Protein AF-A0A0L0UMP3-F1 (afdb_monomer_lite)

Radius of gyration: 21.22 Å; chains: 1; bounding box: 66×34×51 Å

Foldseek 3Di:
DDDDALVRLLVVQQVCLVVCPDVLSVQWDRWDWAPDADPVRHTWIWTQGPQPRDTDTDDSPDPDCVSSVVCVVVSVVVVVVVVVVVVVVVVDPPPDDDDDPDD

pLDDT: mean 76.85, std 13.24, range [43.03, 91.19]

Sequence (103 aa):
SQGLTDAQELKKALRVYQNQQSDCYASFDPPELSVQLDKNKRHKIAYPCKFCGTKIHRPTYDTSPTNLSKHVANCLKKRQDAKDTQKLAAVGVSGTRDIDPRE

Organism: NCBI:txid1165861

Secondary structure (DSSP, 8-state):
--PPPHHHHHHHHHHHHHTT-SGGGGGBPPPEEEEEE-TTS-EEEEEEBTTT--EEEEPTT---THHHHHHHHHHHHHHHHHHHHHHHHHTT-----------

Structure (mmCIF, N/CA/C/O backbone):
data_AF-A0A0L0UMP3-F1
#
_entry.id   AF-A0A0L0UMP3-F1
#
loop_
_atom_site.group_PDB
_atom_site.id
_atom_site.type_symbol
_atom_site.label_atom_id
_atom_site.label_alt_id
_atom_site.label_comp_id
_atom_site.label_asym_id
_atom_site.label_entity_id
_atom_site.label_seq_id
_atom_site.pdbx_PDB_ins_code
_atom_site.Cartn_x
_atom_site.Cartn_y
_atom_site.Cartn_z
_atom_site.occupancy
_atom_site.B_iso_or_equiv
_atom_site.auth_seq_id
_atom_site.auth_comp_id
_atom_site.auth_asym_id
_atom_site.auth_atom_id
_atom_site.pdbx_PDB_model_num
ATOM 1 N N . SER A 1 1 ? -11.715 2.367 27.624 1.00 43.03 1 SER A N 1
ATOM 2 C CA . SER A 1 1 ? -11.337 3.101 26.399 1.00 43.03 1 SER A CA 1
ATOM 3 C C . SER A 1 1 ? -11.414 2.166 25.201 1.00 43.03 1 SER A C 1
ATOM 5 O O . SER A 1 1 ? -10.443 1.478 24.907 1.00 43.03 1 SER A O 1
ATOM 7 N N . GLN A 1 2 ? -12.577 2.046 24.556 1.00 48.59 2 GLN A N 1
ATOM 8 C CA . GLN A 1 2 ? -12.692 1.255 23.326 1.00 48.59 2 GLN A CA 1
ATOM 9 C C . GLN A 1 2 ? -11.986 2.032 22.213 1.00 48.59 2 GLN A C 1
ATOM 11 O O . GLN A 1 2 ? -12.468 3.070 21.772 1.00 48.59 2 GLN A O 1
ATOM 16 N N . GLY A 1 3 ? -10.784 1.588 21.839 1.00 59.00 3 GLY A N 1
ATOM 17 C CA . GLY A 1 3 ? -10.112 2.103 20.648 1.00 59.00 3 GLY A CA 1
ATOM 18 C C . GLY A 1 3 ? -10.982 1.873 19.411 1.00 59.00 3 GLY A C 1
ATOM 19 O O . GLY A 1 3 ? -11.807 0.959 19.407 1.00 59.00 3 GLY A O 1
ATOM 20 N N . LEU A 1 4 ? -10.798 2.703 18.383 1.00 63.28 4 LEU A N 1
ATOM 21 C CA . LEU A 1 4 ? -11.456 2.531 17.086 1.00 63.28 4 LEU A CA 1
ATOM 22 C C . LEU A 1 4 ? -11.278 1.082 16.607 1.00 63.28 4 LEU A C 1
ATOM 24 O O . LEU A 1 4 ? -10.179 0.527 16.676 1.00 63.28 4 LEU A O 1
ATOM 28 N N . THR A 1 5 ? -12.376 0.456 16.184 1.00 76.56 5 THR A N 1
ATOM 29 C CA . THR A 1 5 ? -12.366 -0.911 15.649 1.00 76.56 5 THR A CA 1
ATOM 30 C C . THR A 1 5 ? -11.565 -0.936 14.346 1.00 76.56 5 THR A C 1
ATOM 32 O O . THR A 1 5 ? -11.549 0.060 13.623 1.00 76.56 5 THR A O 1
ATOM 35 N N . ASP A 1 6 ? -10.954 -2.069 13.990 1.00 79.19 6 ASP A N 1
ATOM 36 C CA . ASP A 1 6 ? -10.137 -2.193 12.768 1.00 79.19 6 ASP A CA 1
ATOM 37 C C . ASP A 1 6 ? -10.881 -1.719 11.501 1.00 79.19 6 ASP A C 1
ATOM 39 O O . ASP A 1 6 ? -10.314 -1.057 10.633 1.00 79.19 6 ASP A O 1
ATOM 43 N N . ALA A 1 7 ? -12.192 -1.971 11.432 1.00 81.62 7 ALA A N 1
ATOM 44 C CA . ALA A 1 7 ? -13.056 -1.498 10.352 1.00 81.62 7 ALA A CA 1
ATOM 45 C C . ALA A 1 7 ? -13.188 0.038 10.295 1.00 81.62 7 ALA A C 1
ATOM 47 O O . ALA A 1 7 ? -13.271 0.621 9.212 1.00 81.62 7 ALA A O 1
ATOM 48 N N . GLN A 1 8 ? -13.207 0.712 11.448 1.00 84.69 8 GLN A N 1
ATOM 49 C CA . GLN A 1 8 ? -13.276 2.173 11.515 1.00 84.69 8 GLN A CA 1
ATOM 50 C C . GLN A 1 8 ? -11.951 2.803 11.075 1.00 84.69 8 GLN A C 1
ATOM 52 O O . GLN A 1 8 ? -11.960 3.776 10.318 1.00 84.69 8 GLN A O 1
ATOM 57 N N . GLU A 1 9 ? -10.824 2.214 11.484 1.00 83.38 9 GLU A N 1
ATOM 58 C CA . GLU A 1 9 ? -9.489 2.614 11.028 1.00 83.38 9 GLU A CA 1
ATOM 59 C C . GLU A 1 9 ? -9.343 2.432 9.511 1.00 83.38 9 GLU A C 1
ATOM 61 O O . GLU A 1 9 ? -8.896 3.351 8.822 1.00 83.38 9 GLU A O 1
ATOM 66 N N . LEU A 1 10 ? -9.819 1.307 8.961 1.00 86.88 10 LEU A N 1
ATOM 67 C CA . LEU A 1 10 ? -9.836 1.080 7.515 1.00 86.88 10 LEU A CA 1
ATOM 68 C C . LEU A 1 10 ? -10.688 2.128 6.788 1.00 86.88 10 LEU A C 1
ATOM 70 O O . LEU A 1 10 ? -10.237 2.717 5.807 1.00 86.88 10 LEU A O 1
ATOM 74 N N . LYS A 1 11 ? -11.899 2.417 7.278 1.00 88.06 11 LYS A N 1
ATOM 75 C CA . LYS A 1 11 ? -12.778 3.430 6.672 1.00 88.06 11 LYS A CA 1
ATOM 76 C C . LYS A 1 11 ? -12.131 4.817 6.674 1.00 88.06 11 LYS A C 1
ATOM 78 O O . LYS A 1 11 ? -12.243 5.556 5.696 1.00 88.06 11 LYS A O 1
ATOM 83 N N . LYS A 1 12 ? -11.424 5.170 7.750 1.00 86.44 12 LYS A N 1
ATOM 84 C CA . LYS A 1 12 ? -10.660 6.420 7.844 1.00 86.44 12 LYS A CA 1
ATOM 85 C C . LYS A 1 12 ? -9.499 6.440 6.846 1.00 86.44 12 LYS A C 1
ATOM 87 O O . LYS A 1 12 ? -9.336 7.433 6.141 1.00 86.44 12 LYS A O 1
ATOM 92 N N . ALA A 1 13 ? -8.736 5.353 6.746 1.00 85.38 13 ALA A N 1
ATOM 93 C CA . ALA A 1 13 ? -7.639 5.219 5.790 1.00 85.38 13 ALA A CA 1
ATOM 94 C C . ALA A 1 13 ? -8.119 5.326 4.335 1.00 85.38 13 ALA A C 1
ATOM 96 O O . ALA A 1 13 ? -7.510 6.048 3.546 1.00 85.38 13 ALA A O 1
ATOM 97 N N . LEU A 1 14 ? -9.238 4.675 4.001 1.00 87.88 14 LEU A N 1
ATOM 98 C CA . LEU A 1 14 ? -9.886 4.771 2.692 1.00 87.88 14 LEU A CA 1
ATOM 99 C C . LEU A 1 14 ? -10.343 6.198 2.392 1.00 87.88 14 LEU A C 1
ATOM 101 O O . LEU A 1 14 ? -10.121 6.683 1.289 1.00 87.88 14 LEU A O 1
ATOM 105 N N . ARG A 1 15 ? -10.923 6.902 3.369 1.00 88.38 15 ARG A N 1
ATOM 106 C CA . ARG A 1 15 ? -11.317 8.306 3.197 1.00 88.38 15 ARG A CA 1
ATOM 107 C C . ARG A 1 15 ? -10.111 9.202 2.909 1.00 88.38 15 ARG A C 1
ATOM 109 O O . ARG A 1 15 ? -10.182 10.039 2.021 1.00 88.38 15 ARG A O 1
ATOM 116 N N . VAL A 1 16 ? -8.999 9.021 3.625 1.00 84.19 16 VAL A N 1
ATOM 117 C CA . VAL A 1 16 ? -7.756 9.777 3.377 1.00 84.19 16 VAL A CA 1
ATOM 118 C C . VAL A 1 16 ? -7.180 9.459 1.994 1.00 84.19 16 VAL A C 1
ATOM 120 O O . VAL A 1 16 ? -6.761 10.374 1.290 1.00 84.19 16 VAL A O 1
ATOM 123 N N . TYR A 1 17 ? -7.205 8.184 1.596 1.00 85.62 17 TYR A N 1
ATOM 124 C CA . TYR A 1 17 ? -6.785 7.735 0.268 1.00 85.62 17 TYR A CA 1
ATOM 125 C C . TYR A 1 17 ? -7.636 8.360 -0.849 1.00 85.62 17 TYR A C 1
ATOM 127 O O . TYR A 1 17 ? -7.086 8.924 -1.790 1.00 85.62 17 TYR A O 1
ATOM 135 N N . GLN A 1 18 ? -8.967 8.321 -0.721 1.00 85.25 18 GLN A N 1
ATOM 136 C CA . GLN A 1 18 ? -9.905 8.898 -1.692 1.00 85.25 18 GLN A CA 1
ATOM 137 C C . GLN A 1 18 ? -9.799 10.419 -1.774 1.00 85.25 18 GLN A C 1
ATOM 139 O O . GLN A 1 18 ? -9.860 10.978 -2.862 1.00 85.25 18 GLN A O 1
ATOM 144 N N . ASN A 1 19 ? -9.584 11.082 -0.638 1.00 83.94 19 ASN A N 1
ATOM 145 C CA . ASN A 1 19 ? -9.362 12.522 -0.601 1.00 83.94 19 ASN A CA 1
ATOM 146 C C . ASN A 1 19 ? -8.021 12.936 -1.236 1.00 83.94 19 ASN A C 1
ATOM 148 O O . ASN A 1 19 ? -7.778 14.134 -1.338 1.00 83.94 19 ASN A O 1
ATOM 152 N N . GLN A 1 20 ? -7.144 11.979 -1.588 1.00 70.06 20 GLN A N 1
ATOM 153 C CA . GLN A 1 20 ? -5.816 12.194 -2.174 1.00 70.06 20 GLN A CA 1
ATOM 154 C C . GLN A 1 20 ? -5.044 13.342 -1.510 1.00 70.06 20 GLN A C 1
ATOM 156 O O . GLN A 1 20 ? -4.406 14.149 -2.174 1.00 70.06 20 GLN A O 1
ATOM 161 N N . GLN A 1 21 ? -5.071 13.412 -0.173 1.00 72.75 21 GLN A N 1
ATOM 162 C CA . GLN A 1 21 ? -4.472 14.532 0.573 1.00 72.75 21 GLN A CA 1
ATOM 163 C C . GLN A 1 21 ? -2.955 14.697 0.348 1.00 72.75 21 GLN A C 1
ATOM 165 O O . GLN A 1 21 ? -2.366 15.672 0.805 1.00 72.75 21 GLN A O 1
ATOM 170 N N . SER A 1 22 ? -2.306 13.732 -0.305 1.00 78.19 22 SER A N 1
ATOM 171 C CA . SER A 1 22 ? -0.908 13.791 -0.716 1.00 78.19 22 SER A CA 1
ATOM 172 C C . SER A 1 22 ? -0.710 12.996 -2.004 1.00 78.19 22 SER A C 1
ATOM 174 O O . SER A 1 22 ? -1.252 11.894 -2.142 1.00 78.19 22 SER A O 1
ATOM 176 N N . ASP A 1 23 ? 0.135 13.507 -2.901 1.00 81.81 23 ASP A N 1
ATOM 177 C CA . ASP A 1 23 ? 0.452 12.878 -4.190 1.00 81.81 23 ASP A CA 1
ATOM 178 C C . ASP A 1 23 ? 0.996 11.453 -4.049 1.00 81.81 23 ASP A C 1
ATOM 180 O O . ASP A 1 23 ? 0.827 10.615 -4.937 1.00 81.81 23 ASP A O 1
ATOM 184 N N . CYS A 1 24 ? 1.617 11.126 -2.908 1.00 82.88 24 CYS A N 1
ATOM 185 C CA . CYS A 1 24 ? 2.165 9.793 -2.693 1.00 82.88 24 CYS A CA 1
ATOM 186 C C . CYS A 1 24 ? 1.088 8.704 -2.788 1.00 82.88 24 CYS A C 1
ATOM 188 O O . CYS A 1 24 ? 1.393 7.620 -3.275 1.00 82.88 24 CYS A O 1
ATOM 190 N N . TYR A 1 25 ? -0.164 8.979 -2.390 1.00 85.31 25 TYR A N 1
ATOM 191 C CA . TYR A 1 25 ? -1.247 7.989 -2.429 1.00 85.31 25 TYR A CA 1
ATOM 192 C 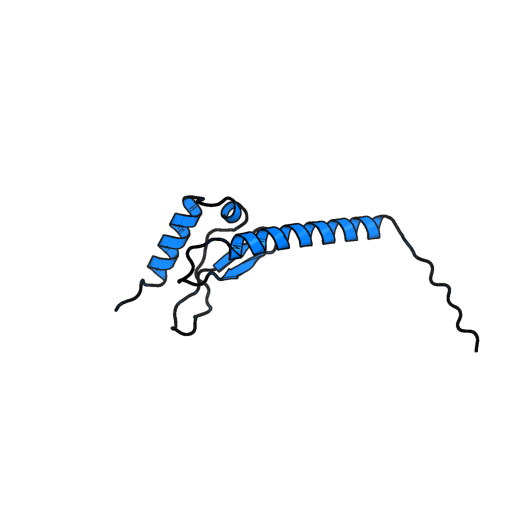C . TYR A 1 25 ? -1.587 7.525 -3.851 1.00 85.31 25 TYR A C 1
ATOM 194 O O . TYR A 1 25 ? -2.026 6.389 -4.015 1.00 85.31 25 TYR A O 1
ATOM 202 N N . ALA A 1 26 ? -1.303 8.323 -4.886 1.00 86.81 26 ALA A N 1
ATOM 203 C CA . ALA A 1 26 ? -1.501 7.911 -6.278 1.00 86.81 26 ALA A CA 1
ATOM 204 C C . ALA A 1 26 ? -0.646 6.683 -6.656 1.00 86.81 26 ALA A C 1
ATOM 206 O O . ALA A 1 26 ? -1.059 5.854 -7.474 1.00 86.81 26 ALA A O 1
ATOM 207 N N . SER A 1 27 ? 0.514 6.532 -6.007 1.00 88.12 27 SER A N 1
ATOM 208 C CA . SER A 1 27 ? 1.463 5.427 -6.205 1.00 88.12 27 SER A CA 1
ATOM 209 C C . SER A 1 27 ? 1.072 4.129 -5.487 1.00 88.12 27 SER A C 1
ATOM 211 O O . SER A 1 27 ? 1.765 3.119 -5.631 1.00 88.12 27 SER A O 1
ATOM 213 N N . PHE A 1 28 ? -0.021 4.140 -4.719 1.00 89.81 28 PHE A N 1
ATOM 214 C CA . PHE A 1 28 ? -0.508 2.988 -3.965 1.00 89.81 28 PHE A CA 1
ATOM 215 C C . PHE A 1 28 ? -1.907 2.565 -4.417 1.00 89.81 28 PHE A C 1
ATOM 217 O O . PHE A 1 28 ? -2.707 3.368 -4.913 1.00 89.81 28 PHE A O 1
ATOM 224 N N . ASP A 1 29 ? -2.194 1.285 -4.239 1.00 90.69 29 ASP A N 1
ATOM 225 C CA . ASP A 1 29 ? -3.534 0.720 -4.342 1.00 90.69 29 ASP A CA 1
ATOM 226 C C . ASP A 1 29 ? -4.372 1.057 -3.097 1.00 90.69 29 ASP A C 1
ATOM 228 O O . ASP A 1 29 ? -3.830 1.566 -2.104 1.00 90.69 29 ASP A O 1
ATOM 232 N N . PRO A 1 30 ? -5.699 0.829 -3.140 1.00 89.50 30 PRO A N 1
ATOM 233 C CA . PRO A 1 30 ? -6.565 1.085 -2.001 1.00 89.50 30 PRO A CA 1
ATOM 234 C C . PRO A 1 30 ? -6.050 0.385 -0.735 1.00 89.50 30 PRO A C 1
ATOM 236 O O . PRO A 1 30 ? -5.658 -0.783 -0.802 1.00 89.50 30 PRO A O 1
ATOM 239 N N . PRO A 1 31 ? -6.040 1.072 0.423 1.00 89.56 31 PRO A N 1
ATOM 240 C CA . PRO A 1 31 ? -5.596 0.464 1.666 1.00 89.56 31 PRO A CA 1
ATOM 241 C C . PRO A 1 31 ? -6.449 -0.750 2.035 1.00 89.56 31 PRO A C 1
ATOM 243 O O . PRO A 1 31 ? -7.675 -0.717 1.927 1.00 89.56 31 PRO A O 1
ATOM 246 N N . GLU A 1 32 ? -5.788 -1.788 2.538 1.00 89.62 32 GLU A N 1
ATOM 247 C CA . GLU A 1 32 ? -6.396 -3.046 2.968 1.00 89.62 32 GLU A CA 1
ATOM 248 C C . GLU A 1 32 ? -6.019 -3.373 4.420 1.00 89.62 32 GLU A C 1
ATOM 250 O O . GLU A 1 32 ? -5.009 -2.897 4.954 1.00 89.62 32 GLU A O 1
ATOM 255 N N . LEU A 1 33 ? -6.834 -4.200 5.076 1.00 87.19 33 LEU A N 1
ATOM 256 C CA . LEU A 1 33 ? -6.485 -4.752 6.382 1.00 87.19 33 LEU A CA 1
ATOM 257 C C . LEU A 1 33 ? -5.434 -5.846 6.202 1.00 87.19 33 LEU A C 1
ATOM 259 O O . LEU A 1 33 ? -5.636 -6.822 5.486 1.00 87.19 33 LEU A O 1
ATOM 263 N N . SER A 1 34 ? -4.307 -5.686 6.883 1.00 84.38 34 SER A N 1
ATOM 264 C CA . SER A 1 34 ? -3.290 -6.720 6.976 1.00 84.38 34 SER A CA 1
ATOM 265 C C . SER A 1 34 ? -3.773 -7.848 7.875 1.00 84.38 34 SER A C 1
ATOM 267 O O . SER A 1 34 ? -4.288 -7.591 8.958 1.00 84.38 34 SER A O 1
ATOM 269 N N . VAL A 1 35 ? -3.482 -9.089 7.484 1.00 80.56 35 VAL A N 1
ATOM 270 C CA . VAL A 1 35 ? -3.646 -10.279 8.338 1.00 80.56 35 VAL A CA 1
ATOM 271 C C . VAL A 1 35 ? -2.739 -10.205 9.580 1.00 80.56 35 VAL A C 1
ATOM 273 O O . VAL A 1 35 ? -2.995 -10.851 10.592 1.00 80.56 35 VAL A O 1
ATOM 276 N N . GLN A 1 36 ? -1.675 -9.395 9.532 1.00 77.75 36 GLN A N 1
ATOM 277 C CA . GLN A 1 36 ? -0.767 -9.213 10.661 1.00 77.75 36 GLN A CA 1
ATOM 278 C C . GLN A 1 36 ? -1.364 -8.290 11.725 1.00 77.75 36 GLN A C 1
ATOM 280 O O . GLN A 1 36 ? -1.681 -7.123 11.463 1.00 77.75 36 GLN A O 1
ATOM 285 N N . LEU A 1 37 ? -1.412 -8.808 12.950 1.00 80.31 37 LEU A N 1
ATOM 286 C CA . LEU A 1 37 ? -1.786 -8.068 14.146 1.00 80.31 37 LEU A CA 1
ATOM 287 C C . LEU A 1 37 ? -0.563 -7.360 14.748 1.00 80.31 37 LEU A C 1
ATOM 289 O O . LEU A 1 37 ? 0.542 -7.902 14.769 1.00 80.31 37 LEU A O 1
ATOM 293 N N . ASP A 1 38 ? -0.749 -6.142 15.250 1.00 74.88 38 ASP A N 1
ATOM 294 C CA . ASP A 1 38 ? 0.260 -5.451 16.059 1.00 74.88 38 ASP A CA 1
ATOM 295 C C . ASP A 1 38 ? 0.276 -5.981 17.511 1.00 74.88 38 ASP A C 1
ATOM 297 O O . ASP A 1 38 ? -0.563 -6.798 17.899 1.00 74.88 38 ASP A O 1
ATOM 301 N N . LYS A 1 39 ? 1.205 -5.498 18.349 1.00 78.31 39 LYS A N 1
ATOM 302 C CA . LYS A 1 39 ? 1.392 -5.931 19.751 1.00 78.31 39 LYS A CA 1
ATOM 303 C C . LYS A 1 39 ? 0.117 -5.800 20.588 1.00 78.31 39 LYS A C 1
ATOM 305 O O . LYS A 1 39 ? -0.083 -6.535 21.550 1.00 78.31 39 LYS A O 1
ATOM 310 N N . ASN A 1 40 ? -0.767 -4.888 20.196 1.00 75.50 40 ASN A N 1
ATOM 311 C CA . ASN A 1 40 ? -2.063 -4.655 20.824 1.00 75.50 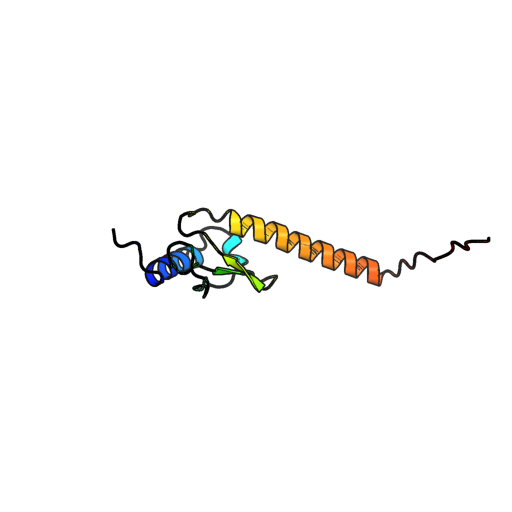40 ASN A CA 1
ATOM 312 C C . ASN A 1 40 ? -3.210 -5.488 20.220 1.00 75.50 40 ASN A C 1
ATOM 314 O O . ASN A 1 40 ? -4.368 -5.156 20.460 1.00 75.50 40 ASN A O 1
ATOM 318 N N . LYS A 1 41 ? -2.913 -6.536 19.435 1.00 75.00 41 LYS A N 1
ATOM 319 C CA . LYS A 1 41 ? -3.892 -7.387 18.731 1.00 75.00 41 LYS A CA 1
ATOM 320 C C . LYS A 1 41 ? -4.836 -6.607 17.800 1.00 75.00 41 LYS A C 1
ATOM 322 O O . LYS A 1 41 ? -6.005 -6.949 17.676 1.00 75.00 41 LYS A O 1
ATOM 327 N N . ARG A 1 42 ? -4.329 -5.548 17.163 1.00 77.50 42 ARG A N 1
ATOM 328 C CA . ARG A 1 42 ? -5.061 -4.735 16.174 1.00 77.50 42 ARG A CA 1
ATOM 329 C C . ARG A 1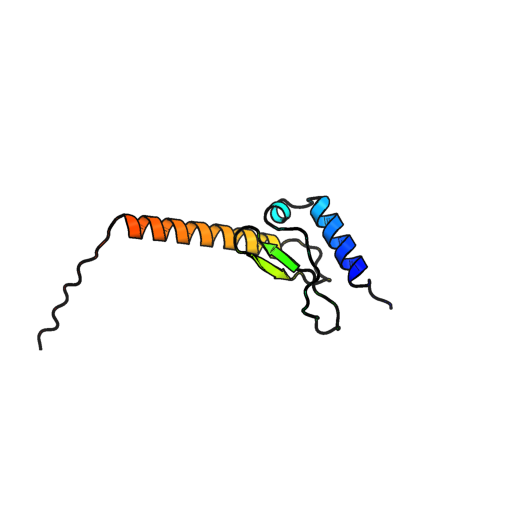 42 ? -4.514 -4.982 14.780 1.00 77.50 42 ARG A C 1
ATOM 331 O O . ARG A 1 42 ? -3.300 -5.129 14.631 1.00 77.50 42 ARG A O 1
ATOM 338 N N . HIS A 1 43 ? -5.380 -5.000 13.779 1.00 81.19 43 HIS A N 1
ATOM 339 C CA . HIS A 1 43 ? -4.979 -5.180 12.392 1.00 81.19 43 HIS A CA 1
ATOM 340 C C . HIS A 1 43 ? -4.250 -3.932 11.888 1.00 81.19 43 HIS A C 1
ATOM 342 O O . HIS A 1 43 ? -4.640 -2.794 12.156 1.00 81.19 43 HIS A O 1
ATOM 348 N N . LYS A 1 44 ? -3.167 -4.137 11.138 1.00 84.50 44 LYS A N 1
ATOM 349 C CA . LYS A 1 44 ? -2.440 -3.034 10.496 1.00 84.50 44 LYS A CA 1
ATOM 350 C C . LYS A 1 44 ? -3.121 -2.640 9.199 1.00 84.50 44 LYS A C 1
ATOM 352 O O . LYS A 1 44 ? -3.546 -3.510 8.447 1.00 84.50 44 LYS A O 1
ATOM 357 N N . ILE A 1 45 ? -3.112 -1.353 8.873 1.00 87.56 45 ILE A N 1
ATOM 358 C CA . ILE A 1 45 ? -3.486 -0.908 7.530 1.00 87.56 45 ILE A CA 1
ATOM 359 C C . ILE A 1 45 ? -2.272 -1.054 6.615 1.00 87.56 45 ILE A C 1
ATOM 361 O O . ILE A 1 45 ? -1.198 -0.511 6.896 1.00 87.56 45 ILE A O 1
ATOM 365 N N . ALA A 1 46 ? -2.436 -1.819 5.542 1.00 89.69 46 ALA A N 1
ATOM 366 C CA . ALA A 1 46 ? -1.440 -2.005 4.504 1.00 89.69 46 ALA A CA 1
ATOM 367 C C . ALA A 1 46 ? -1.788 -1.156 3.279 1.00 89.69 46 ALA A C 1
ATOM 369 O O . ALA A 1 46 ? -2.935 -1.112 2.846 1.00 89.69 46 ALA A O 1
ATOM 370 N N . TYR A 1 47 ? -0.773 -0.510 2.714 1.00 89.62 47 TYR A N 1
ATOM 371 C CA . TYR A 1 47 ? -0.853 0.222 1.456 1.00 89.62 47 TYR A CA 1
ATOM 372 C C . TYR A 1 47 ? 0.008 -0.510 0.421 1.00 89.62 47 TYR A C 1
ATOM 374 O O . TYR A 1 47 ? 1.240 -0.488 0.545 1.00 89.62 47 TYR A O 1
ATOM 382 N N . PRO A 1 48 ? -0.593 -1.195 -0.564 1.00 90.88 48 PRO A N 1
ATOM 383 C CA . PRO A 1 48 ? 0.159 -1.904 -1.593 1.00 90.88 48 PRO A CA 1
ATOM 384 C C . PRO A 1 48 ? 0.775 -0.904 -2.569 1.00 90.88 48 PRO A C 1
ATOM 386 O O . PRO A 1 48 ? 0.089 -0.021 -3.079 1.00 90.88 48 PRO A O 1
ATOM 389 N N . CYS A 1 49 ? 2.079 -1.004 -2.818 1.00 91.19 49 CYS A N 1
ATOM 390 C CA . CYS A 1 49 ? 2.753 -0.165 -3.805 1.00 91.19 49 CYS A CA 1
ATOM 391 C C . CYS A 1 49 ? 2.496 -0.684 -5.224 1.00 91.19 49 CYS A C 1
ATOM 393 O O . CYS A 1 49 ? 2.878 -1.812 -5.535 1.00 91.19 49 CYS A O 1
ATOM 395 N N . LYS A 1 50 ? 1.972 0.160 -6.120 1.00 90.50 50 LYS A N 1
ATOM 396 C CA . LYS A 1 50 ? 1.686 -0.215 -7.521 1.00 90.50 50 LYS A CA 1
ATOM 397 C C . LYS A 1 50 ? 2.933 -0.583 -8.323 1.00 90.50 50 LYS A C 1
ATOM 399 O O . LYS A 1 50 ? 2.854 -1.295 -9.317 1.00 90.50 50 LYS A O 1
ATOM 404 N N . PHE A 1 51 ? 4.095 -0.069 -7.921 1.00 87.81 51 PHE A N 1
ATOM 405 C CA . PHE A 1 51 ? 5.339 -0.256 -8.667 1.00 87.81 51 PHE A CA 1
ATOM 406 C C . PHE A 1 51 ? 6.087 -1.537 -8.304 1.00 87.81 51 PHE A C 1
ATOM 408 O O . PHE A 1 51 ? 6.757 -2.101 -9.164 1.00 87.81 51 PHE A O 1
ATOM 415 N N . CYS A 1 52 ? 6.026 -1.968 -7.042 1.00 88.56 52 CYS A N 1
ATOM 416 C CA . CYS A 1 52 ? 6.791 -3.123 -6.561 1.00 88.56 52 CYS A CA 1
ATOM 417 C C . CYS A 1 52 ? 5.949 -4.175 -5.831 1.00 88.56 52 CYS A C 1
ATOM 419 O O . CYS A 1 52 ? 6.507 -5.155 -5.348 1.00 88.56 52 CYS A O 1
ATOM 421 N N . GLY A 1 53 ? 4.640 -3.963 -5.671 1.00 86.75 53 GLY A N 1
ATOM 422 C CA . GLY A 1 53 ? 3.733 -4.860 -4.948 1.00 86.75 53 GLY A CA 1
ATOM 423 C C . GLY A 1 53 ? 3.966 -4.929 -3.435 1.00 86.75 53 GLY A C 1
ATOM 424 O O . GLY A 1 53 ? 3.234 -5.618 -2.728 1.00 86.75 53 GLY A O 1
ATOM 425 N N . THR A 1 54 ? 4.972 -4.224 -2.904 1.00 88.81 54 THR A N 1
ATOM 426 C CA . THR A 1 54 ? 5.295 -4.273 -1.473 1.00 88.81 54 THR A CA 1
ATOM 427 C C . THR A 1 54 ? 4.162 -3.649 -0.662 1.00 88.81 54 THR A C 1
ATOM 429 O O . THR A 1 54 ? 3.756 -2.514 -0.921 1.00 88.81 54 THR A O 1
ATOM 432 N N . LYS A 1 55 ? 3.685 -4.374 0.354 1.00 89.50 55 LYS A N 1
ATOM 433 C CA . LYS A 1 55 ? 2.690 -3.886 1.314 1.00 89.50 55 LYS A CA 1
ATOM 434 C C . LYS A 1 55 ? 3.378 -3.045 2.383 1.00 89.50 55 LYS A C 1
ATOM 436 O O . LYS A 1 55 ? 4.144 -3.559 3.195 1.00 89.50 55 LYS A O 1
ATOM 441 N N . ILE A 1 56 ? 3.111 -1.743 2.384 1.00 88.38 56 ILE A N 1
ATOM 442 C CA . ILE A 1 56 ? 3.650 -0.819 3.382 1.00 88.38 56 ILE A CA 1
ATOM 443 C C . ILE A 1 56 ? 2.656 -0.696 4.525 1.00 88.38 56 ILE A C 1
ATOM 445 O O . ILE A 1 56 ? 1.555 -0.171 4.361 1.00 88.38 56 ILE A O 1
ATOM 449 N N . HIS A 1 57 ? 3.047 -1.190 5.697 1.00 85.62 57 HIS A N 1
ATOM 450 C CA . HIS A 1 57 ? 2.227 -1.090 6.895 1.00 85.62 57 HIS A CA 1
ATOM 451 C C . HIS A 1 57 ? 2.371 0.289 7.520 1.00 85.62 57 HIS A C 1
ATOM 453 O O . HIS A 1 57 ? 3.481 0.760 7.784 1.00 85.62 57 HIS A O 1
ATOM 459 N N . ARG A 1 58 ? 1.235 0.928 7.783 1.00 74.56 58 ARG A N 1
ATOM 460 C CA . ARG A 1 58 ? 1.200 2.207 8.475 1.00 74.56 58 ARG A CA 1
ATOM 461 C C . ARG A 1 58 ? 0.867 2.004 9.954 1.00 74.56 58 ARG A C 1
ATOM 463 O O . ARG A 1 58 ? -0.123 1.333 10.251 1.00 74.56 58 ARG A O 1
ATOM 470 N N . PRO A 1 59 ? 1.657 2.569 10.883 1.00 65.88 59 PRO A N 1
ATOM 471 C CA . PRO A 1 59 ? 1.290 2.587 12.291 1.00 65.88 59 PRO A CA 1
ATOM 472 C C . PRO A 1 59 ? 0.017 3.416 12.488 1.00 65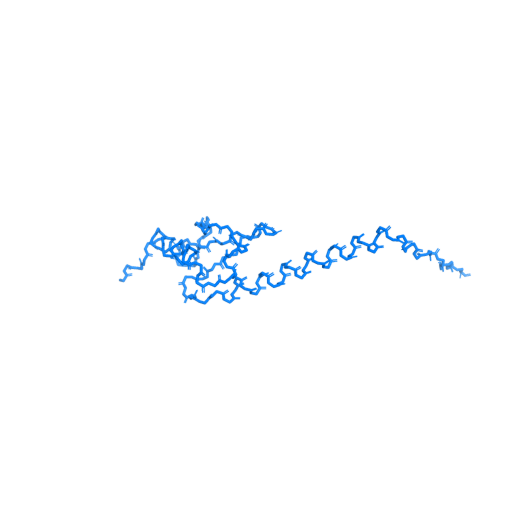.88 59 PRO A C 1
ATOM 474 O O . PRO A 1 59 ? -0.093 4.520 11.961 1.00 65.88 59 PRO A O 1
ATOM 477 N N . THR A 1 60 ? -0.932 2.916 13.278 1.00 60.94 60 THR A N 1
ATOM 478 C CA . THR A 1 60 ? -2.225 3.583 13.531 1.00 60.94 60 THR A CA 1
ATOM 479 C C . THR A 1 60 ? -2.099 4.931 14.253 1.00 60.94 60 THR A C 1
ATOM 481 O O . THR A 1 60 ? -3.033 5.724 14.240 1.00 60.94 60 THR A O 1
ATOM 484 N N . TYR A 1 61 ? -0.957 5.208 14.890 1.00 62.59 61 TYR A N 1
ATOM 485 C CA . TYR A 1 61 ? -0.697 6.462 15.606 1.00 62.59 61 TYR A CA 1
ATOM 486 C C . TYR A 1 61 ? -0.037 7.549 14.742 1.00 62.59 61 TYR A C 1
ATOM 488 O O . TYR A 1 61 ? 0.032 8.693 15.181 1.00 62.59 61 TYR A O 1
ATOM 496 N N . ASP A 1 62 ? 0.434 7.224 13.532 1.00 62.94 62 ASP A N 1
ATOM 497 C CA . ASP A 1 62 ? 1.133 8.176 12.665 1.00 62.94 62 ASP A CA 1
ATOM 498 C C . ASP A 1 62 ? 0.245 8.601 11.484 1.00 62.94 62 ASP A C 1
ATOM 500 O O . ASP A 1 62 ? 0.048 7.874 10.503 1.00 62.94 62 ASP A O 1
ATOM 504 N N . THR A 1 63 ? -0.318 9.806 11.589 1.00 63.75 63 THR A N 1
ATOM 505 C CA . THR A 1 63 ? -1.161 10.427 10.557 1.00 63.75 63 THR A CA 1
ATOM 506 C C . THR A 1 63 ? -0.359 11.090 9.439 1.00 63.75 63 THR A C 1
ATOM 508 O O . THR A 1 63 ? -0.959 11.529 8.452 1.00 63.75 63 THR A O 1
ATOM 511 N N . SER A 1 64 ? 0.978 11.064 9.488 1.00 71.25 64 SER A N 1
ATOM 512 C CA . SER A 1 64 ? 1.832 11.580 8.417 1.00 71.25 64 SER A CA 1
ATOM 513 C C . SER A 1 64 ? 2.039 10.551 7.293 1.00 71.25 64 SER A C 1
ATOM 515 O O . SER A 1 64 ? 2.275 9.376 7.583 1.00 71.25 64 SER A O 1
ATOM 517 N N . PRO A 1 65 ? 1.961 10.933 6.003 1.00 74.88 65 PRO A N 1
ATOM 518 C CA . PRO A 1 65 ? 2.253 10.040 4.877 1.00 74.88 65 PRO A CA 1
ATOM 519 C C . PRO A 1 65 ? 3.763 9.859 4.622 1.00 74.88 65 PRO A C 1
ATOM 521 O O . PRO A 1 65 ? 4.172 9.333 3.588 1.00 74.88 65 PRO A O 1
ATOM 524 N N . THR A 1 66 ? 4.625 10.304 5.540 1.00 80.44 66 THR A N 1
ATOM 525 C CA . THR A 1 66 ? 6.082 10.345 5.338 1.00 80.44 66 THR A CA 1
ATOM 526 C C . THR A 1 66 ? 6.685 8.967 5.050 1.00 80.44 66 THR A C 1
ATOM 528 O O . THR A 1 66 ? 7.593 8.853 4.229 1.00 80.44 66 THR A O 1
ATOM 531 N N . ASN A 1 67 ? 6.179 7.904 5.681 1.00 82.25 67 ASN A N 1
ATOM 532 C CA . ASN A 1 67 ? 6.628 6.532 5.421 1.00 82.25 67 ASN A CA 1
ATOM 533 C C . ASN A 1 67 ? 6.306 6.078 3.983 1.00 82.25 67 ASN A C 1
ATOM 535 O O . ASN A 1 67 ? 7.154 5.478 3.322 1.00 82.25 67 ASN A O 1
ATOM 539 N N . LEU A 1 68 ? 5.110 6.411 3.493 1.00 84.44 68 LEU A N 1
ATOM 540 C CA . LEU A 1 68 ? 4.648 6.129 2.134 1.00 84.44 68 LEU A CA 1
ATOM 541 C C . LEU A 1 68 ? 5.483 6.910 1.118 1.00 84.44 68 LEU A C 1
ATOM 543 O O . LEU A 1 68 ? 6.008 6.328 0.175 1.00 84.44 68 LEU A O 1
ATOM 547 N N . SER A 1 69 ? 5.687 8.206 1.355 1.00 86.44 69 SER A N 1
ATOM 548 C CA . SER A 1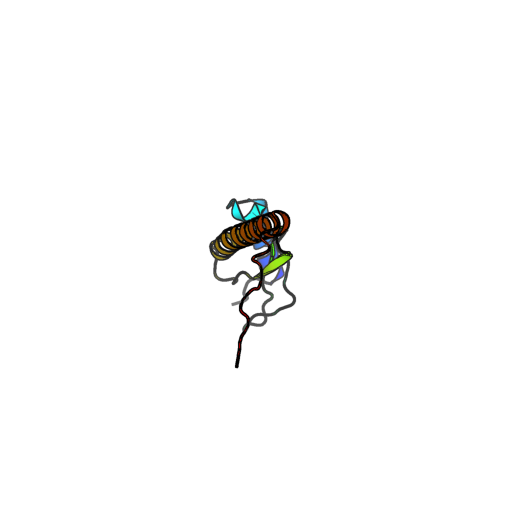 69 ? 6.494 9.066 0.484 1.00 86.44 69 SER A CA 1
ATOM 549 C C . SER A 1 69 ? 7.955 8.598 0.388 1.00 86.44 69 SER A C 1
ATOM 551 O O . SER A 1 69 ? 8.483 8.423 -0.712 1.00 86.44 69 SER A O 1
ATOM 553 N N . LYS A 1 70 ? 8.589 8.264 1.525 1.00 88.38 70 LYS A N 1
ATOM 554 C CA . LYS A 1 70 ? 9.945 7.681 1.555 1.00 88.38 70 LYS A CA 1
ATOM 555 C C . LYS A 1 70 ? 10.027 6.380 0.756 1.00 88.38 70 LYS A C 1
ATOM 557 O O . LYS A 1 70 ? 10.998 6.169 0.028 1.00 88.38 70 LYS A O 1
ATOM 562 N N . HIS A 1 71 ? 9.017 5.516 0.877 1.00 90.44 71 HIS A N 1
ATOM 563 C CA . HIS A 1 71 ? 8.957 4.295 0.083 1.00 90.44 71 HIS A CA 1
ATOM 564 C C . HIS A 1 71 ? 8.863 4.602 -1.414 1.00 90.44 71 HIS A C 1
ATOM 566 O O . HIS A 1 71 ? 9.635 4.030 -2.176 1.00 90.44 71 HIS A O 1
ATOM 572 N N . VAL A 1 72 ? 7.973 5.509 -1.836 1.00 89.38 72 VAL A N 1
ATOM 573 C CA . VAL A 1 72 ? 7.809 5.882 -3.253 1.00 89.38 72 VAL A CA 1
ATOM 574 C C . VAL A 1 72 ? 9.122 6.394 -3.837 1.00 89.38 72 VAL A C 1
ATOM 576 O O . VAL A 1 72 ? 9.559 5.882 -4.866 1.00 89.38 72 VAL A O 1
ATOM 579 N N . ALA A 1 73 ? 9.797 7.327 -3.159 1.00 89.81 73 ALA A N 1
ATOM 580 C CA . ALA A 1 73 ? 11.077 7.867 -3.618 1.00 89.81 73 ALA A CA 1
ATOM 581 C C . ALA A 1 73 ? 12.134 6.763 -3.811 1.00 89.81 73 ALA A C 1
ATOM 583 O O . ALA A 1 73 ? 12.780 6.681 -4.856 1.00 89.81 73 ALA A O 1
ATOM 584 N N . ASN A 1 74 ? 12.265 5.860 -2.834 1.00 89.06 74 ASN A N 1
ATOM 585 C CA . ASN A 1 74 ? 13.206 4.745 -2.916 1.00 89.06 74 ASN A CA 1
ATOM 586 C C . ASN A 1 74 ? 12.807 3.714 -3.987 1.00 89.06 74 ASN A C 1
ATOM 588 O O . ASN A 1 74 ? 13.662 3.176 -4.686 1.00 89.06 74 ASN A O 1
ATOM 592 N N . CYS A 1 75 ? 11.512 3.432 -4.128 1.00 90.69 75 CYS A N 1
ATOM 593 C CA . CYS A 1 75 ? 10.993 2.480 -5.103 1.00 90.69 75 CYS A CA 1
ATOM 594 C C . CYS A 1 75 ? 11.227 2.969 -6.537 1.00 90.69 75 CYS A C 1
ATOM 596 O O . CYS A 1 75 ? 11.648 2.192 -7.393 1.00 90.69 75 CYS A O 1
ATOM 598 N N . LEU A 1 76 ? 10.992 4.258 -6.796 1.00 88.06 76 LEU A N 1
ATOM 599 C CA . LEU A 1 76 ? 11.260 4.874 -8.093 1.00 88.06 76 LEU A CA 1
ATOM 600 C C . LEU A 1 76 ? 12.752 4.856 -8.422 1.00 88.06 76 LEU A C 1
ATOM 602 O O . LEU A 1 76 ? 13.108 4.475 -9.536 1.00 88.06 76 LEU A O 1
ATOM 606 N N . LYS A 1 77 ? 13.608 5.183 -7.444 1.00 88.81 77 LYS A N 1
ATOM 607 C CA . LYS A 1 77 ? 15.065 5.108 -7.591 1.00 88.81 77 LYS A CA 1
ATOM 608 C C . LYS A 1 77 ? 15.514 3.693 -7.968 1.00 88.81 77 LYS A C 1
ATOM 610 O O . LYS A 1 77 ? 16.072 3.509 -9.041 1.00 88.81 77 LYS A O 1
ATOM 615 N N . LYS A 1 78 ? 15.128 2.676 -7.186 1.00 86.81 78 LYS A N 1
ATOM 616 C CA . LYS A 1 78 ? 15.450 1.264 -7.477 1.00 86.81 78 LYS A CA 1
ATOM 617 C C . LYS A 1 78 ? 14.988 0.810 -8.862 1.00 86.81 78 LYS A C 1
ATOM 619 O O . LYS A 1 78 ? 15.687 0.052 -9.525 1.00 86.81 78 LYS A O 1
ATOM 624 N N . ARG A 1 79 ? 13.808 1.257 -9.306 1.00 85.00 79 ARG A N 1
ATOM 625 C CA . ARG A 1 79 ? 13.305 0.948 -10.651 1.00 85.00 79 ARG A CA 1
ATOM 626 C C . ARG A 1 79 ? 14.177 1.580 -11.735 1.00 85.00 79 ARG A C 1
ATOM 628 O O . ARG A 1 79 ? 14.356 0.968 -12.782 1.00 85.00 79 ARG A O 1
ATOM 635 N N . GLN A 1 80 ? 14.668 2.793 -11.506 1.00 84.12 80 GLN A N 1
ATOM 636 C CA . GLN A 1 80 ? 15.561 3.481 -12.430 1.00 84.12 80 GLN A CA 1
ATOM 637 C C . GLN A 1 80 ? 16.924 2.779 -12.485 1.00 84.12 80 GLN A C 1
ATOM 639 O O . GLN A 1 80 ? 17.308 2.336 -13.560 1.00 84.12 80 GLN A O 1
ATOM 644 N N . ASP A 1 81 ? 17.554 2.514 -11.337 1.00 82.25 81 ASP A N 1
ATOM 645 C CA . ASP A 1 81 ? 18.824 1.772 -11.251 1.00 82.25 81 ASP A CA 1
ATOM 646 C C . ASP A 1 81 ? 18.758 0.398 -11.948 1.00 82.25 81 ASP A C 1
ATOM 648 O O . ASP A 1 81 ? 19.686 -0.000 -12.653 1.00 82.25 81 ASP A O 1
ATOM 652 N N . ALA A 1 82 ? 17.644 -0.330 -11.803 1.00 78.12 82 ALA A N 1
ATOM 653 C CA . ALA A 1 82 ? 17.443 -1.612 -12.481 1.00 78.12 82 ALA A CA 1
ATOM 654 C C . ALA A 1 82 ? 17.347 -1.463 -14.011 1.00 78.12 82 ALA A C 1
ATOM 656 O O . ALA A 1 82 ? 17.880 -2.293 -14.748 1.00 78.12 82 ALA A O 1
ATOM 657 N N . LYS A 1 83 ? 16.695 -0.398 -14.498 1.00 76.81 83 LYS A N 1
ATOM 658 C CA . LYS A 1 83 ? 16.614 -0.088 -15.933 1.00 76.81 83 LYS A CA 1
ATOM 659 C C . LYS A 1 83 ? 17.961 0.349 -16.496 1.00 76.81 83 LYS A C 1
ATOM 661 O O . LYS A 1 83 ? 18.326 -0.098 -17.578 1.00 76.81 83 LYS A O 1
ATOM 666 N N . ASP A 1 84 ? 18.700 1.184 -15.773 1.00 73.31 84 ASP A N 1
ATOM 667 C CA . ASP A 1 84 ? 20.036 1.621 -16.178 1.00 73.31 84 ASP A CA 1
ATOM 668 C C . ASP A 1 84 ? 21.014 0.440 -16.205 1.00 73.31 84 ASP A C 1
ATOM 670 O O . ASP A 1 84 ? 21.740 0.265 -17.181 1.00 73.31 84 ASP A O 1
ATOM 674 N N . THR A 1 85 ? 20.953 -0.448 -15.209 1.00 70.00 85 THR A N 1
ATOM 675 C CA . THR A 1 85 ? 21.750 -1.686 -15.187 1.00 70.00 85 THR A CA 1
ATOM 676 C C . THR A 1 85 ? 21.398 -2.610 -16.358 1.00 70.00 85 THR A C 1
ATOM 678 O O . THR A 1 85 ? 22.294 -3.128 -17.022 1.00 70.00 85 THR A O 1
ATOM 681 N N . GLN A 1 86 ? 20.107 -2.784 -16.673 1.00 66.69 86 GLN A N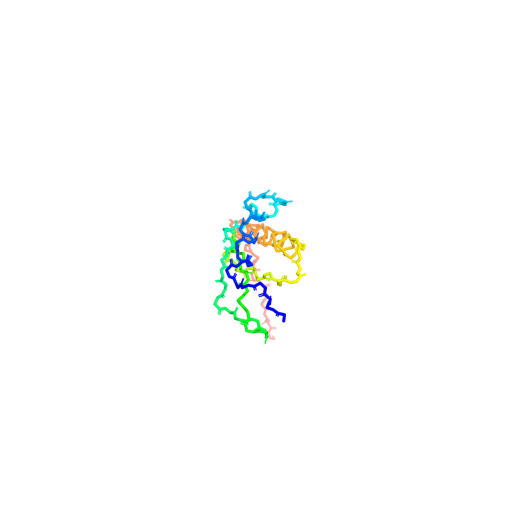 1
ATOM 682 C CA . GLN A 1 86 ? 19.672 -3.550 -17.849 1.00 66.69 86 GLN A CA 1
ATOM 683 C C . GLN A 1 86 ? 20.175 -2.919 -19.156 1.00 66.69 86 GLN A C 1
ATOM 685 O O . GLN A 1 86 ? 20.619 -3.633 -20.054 1.00 66.69 86 GLN A O 1
ATOM 690 N N . LYS A 1 87 ? 20.139 -1.586 -19.263 1.00 63.91 87 LYS A N 1
ATOM 691 C CA . LYS A 1 87 ? 20.646 -0.860 -20.431 1.00 63.91 87 LYS A CA 1
ATOM 692 C C . LYS A 1 87 ? 22.157 -1.047 -20.594 1.00 63.91 87 LYS A C 1
ATOM 694 O O . LYS A 1 87 ? 22.611 -1.248 -21.713 1.00 63.91 87 LYS A O 1
ATOM 699 N N . LEU A 1 88 ? 22.925 -1.042 -19.504 1.00 58.81 88 LEU A N 1
ATOM 700 C CA . LEU A 1 88 ? 24.368 -1.313 -19.533 1.00 58.81 88 LEU A CA 1
ATOM 701 C C . LEU A 1 88 ? 24.681 -2.764 -19.927 1.00 58.81 88 LEU A C 1
ATOM 703 O O . LEU A 1 88 ? 25.586 -2.993 -20.725 1.00 58.81 88 LEU A O 1
ATOM 707 N N . ALA A 1 89 ? 23.900 -3.735 -19.440 1.00 58.94 89 ALA A N 1
ATOM 708 C CA . ALA A 1 89 ? 24.037 -5.138 -19.835 1.00 58.94 89 ALA A CA 1
ATOM 709 C C . ALA A 1 89 ? 23.734 -5.358 -21.331 1.00 58.94 89 ALA A C 1
ATOM 711 O O . ALA A 1 89 ? 24.420 -6.132 -21.994 1.00 58.94 89 ALA A O 1
ATOM 712 N N . ALA A 1 90 ? 22.753 -4.638 -21.885 1.00 59.44 90 ALA A N 1
ATOM 713 C CA . ALA A 1 90 ? 22.406 -4.696 -23.307 1.00 59.44 90 ALA A CA 1
ATOM 714 C C . ALA A 1 90 ? 23.442 -4.022 -24.231 1.00 59.44 90 ALA A C 1
ATOM 716 O O . ALA A 1 90 ? 23.462 -4.305 -25.426 1.00 59.44 90 ALA A O 1
ATOM 717 N N . VAL A 1 91 ? 24.308 -3.152 -23.696 1.00 59.38 91 VAL A N 1
ATOM 718 C CA . VAL A 1 91 ? 25.368 -2.450 -24.449 1.00 59.38 91 VAL A CA 1
ATOM 719 C C . VAL A 1 91 ? 26.682 -3.249 -24.489 1.00 59.38 91 VAL A C 1
ATOM 721 O O . VAL A 1 91 ? 27.671 -2.785 -25.046 1.00 59.38 91 VAL A O 1
ATOM 724 N N . GLY A 1 92 ? 26.707 -4.486 -23.981 1.00 52.47 92 GLY A N 1
ATOM 725 C CA . GLY A 1 92 ? 27.811 -5.406 -24.258 1.00 52.47 92 GLY A CA 1
ATOM 726 C C . GLY A 1 92 ? 29.175 -4.896 -23.790 1.00 52.47 92 GLY A C 1
ATOM 727 O O . GLY A 1 92 ? 30.166 -5.076 -24.492 1.00 52.47 92 GLY A O 1
ATOM 728 N N . VAL A 1 93 ? 29.263 -4.307 -22.593 1.00 54.34 93 VAL A N 1
ATOM 729 C CA . VAL A 1 93 ? 30.553 -4.241 -21.887 1.00 54.34 93 VAL A CA 1
ATOM 730 C C . VAL A 1 93 ? 30.882 -5.657 -21.409 1.00 54.34 93 VAL A C 1
ATOM 732 O O . VAL A 1 93 ? 30.662 -6.043 -20.266 1.00 54.34 93 VAL A O 1
ATOM 735 N N . SER A 1 94 ? 31.380 -6.468 -22.343 1.00 52.81 94 SER A N 1
ATOM 736 C CA . SER A 1 94 ? 32.245 -7.593 -22.018 1.00 52.81 94 SER A CA 1
ATOM 737 C C . SER A 1 94 ? 33.589 -6.999 -21.621 1.00 52.81 94 SER A C 1
ATOM 739 O O . SER A 1 94 ? 34.426 -6.702 -22.467 1.00 52.81 94 SER A O 1
ATOM 741 N N . GLY A 1 95 ? 33.776 -6.764 -20.324 1.00 48.34 95 GLY A N 1
ATOM 742 C CA . GLY A 1 95 ? 35.115 -6.604 -19.773 1.00 48.34 95 GLY A CA 1
ATOM 743 C C . GLY A 1 95 ? 35.814 -7.955 -19.861 1.00 48.34 95 GLY A C 1
ATOM 744 O O . GLY A 1 95 ? 35.545 -8.840 -19.052 1.00 48.34 95 GLY A O 1
ATOM 745 N N . THR A 1 96 ? 36.634 -8.127 -20.894 1.00 45.88 96 THR A N 1
ATOM 746 C CA . THR A 1 96 ? 37.460 -9.307 -21.147 1.00 45.88 96 THR A CA 1
ATOM 747 C C . THR A 1 96 ? 38.235 -9.695 -19.892 1.00 45.88 96 THR A C 1
ATOM 749 O O . THR A 1 96 ? 38.986 -8.904 -19.325 1.00 45.88 96 THR A O 1
ATOM 752 N N . ARG A 1 97 ? 38.021 -10.935 -19.455 1.00 53.03 97 ARG A N 1
ATOM 753 C CA . ARG A 1 97 ? 38.803 -11.615 -18.429 1.00 53.03 97 ARG A CA 1
ATOM 754 C C . ARG A 1 97 ? 40.164 -11.952 -19.034 1.00 53.03 97 ARG A C 1
ATOM 756 O O . ARG A 1 97 ? 40.242 -12.904 -19.796 1.00 53.03 97 ARG A O 1
ATOM 763 N N . ASP A 1 98 ? 41.199 -11.200 -18.685 1.00 52.56 98 ASP A N 1
ATOM 764 C CA . ASP A 1 98 ? 42.585 -11.614 -18.914 1.00 52.56 98 ASP A CA 1
ATOM 765 C C . ASP A 1 98 ? 43.418 -11.260 -17.679 1.00 52.56 98 ASP A C 1
ATOM 767 O O . ASP A 1 98 ? 43.924 -10.152 -17.518 1.00 52.56 98 ASP A O 1
ATOM 771 N N . ILE A 1 99 ? 43.437 -12.191 -16.728 1.00 58.19 99 ILE A N 1
ATOM 772 C CA . ILE A 1 99 ? 44.477 -12.271 -15.706 1.00 58.19 99 ILE A CA 1
ATOM 773 C C . ILE A 1 99 ? 44.836 -13.753 -15.658 1.00 58.19 99 ILE A C 1
ATOM 775 O O . ILE A 1 99 ? 44.143 -14.543 -15.015 1.00 58.19 99 ILE A O 1
ATOM 779 N N . ASP A 1 100 ? 45.856 -14.115 -16.429 1.00 54.53 100 ASP A N 1
ATOM 780 C CA . ASP A 1 100 ? 46.583 -15.380 -16.339 1.00 54.53 100 ASP A CA 1
ATOM 781 C C . ASP A 1 100 ? 47.379 -15.382 -15.019 1.00 54.53 100 ASP A C 1
ATOM 783 O O . ASP A 1 100 ? 48.246 -14.522 -14.834 1.00 54.53 100 ASP A O 1
ATOM 787 N N . PRO A 1 101 ? 47.084 -16.267 -14.049 1.00 55.31 101 PRO A N 1
ATOM 788 C CA . PRO A 1 101 ? 47.967 -16.472 -12.918 1.00 55.31 101 PRO A CA 1
ATOM 789 C C . PRO A 1 101 ? 49.021 -17.488 -13.354 1.00 55.31 101 PRO A C 1
ATOM 791 O O . PRO A 1 101 ? 48.777 -18.694 -13.352 1.00 55.31 101 PRO A O 1
ATOM 794 N N . ARG A 1 102 ? 50.184 -16.998 -13.779 1.00 59.22 102 ARG A N 1
ATOM 795 C CA . ARG A 1 102 ? 51.341 -17.856 -14.020 1.00 59.22 102 ARG A CA 1
ATOM 796 C C . ARG A 1 102 ? 52.065 -18.091 -12.693 1.00 59.22 102 ARG A C 1
ATOM 798 O O . ARG A 1 102 ? 52.493 -17.126 -12.061 1.00 59.22 102 ARG A O 1
ATOM 805 N N . GLU A 1 103 ? 52.118 -19.363 -12.302 1.00 51.53 103 GLU A N 1
ATOM 806 C CA . GLU A 1 103 ? 52.877 -19.929 -11.172 1.00 51.53 103 GLU A CA 1
ATOM 807 C C . GLU A 1 103 ? 54.378 -19.597 -11.237 1.00 51.53 103 GLU A C 1
ATOM 809 O O . GLU A 1 103 ? 54.936 -19.582 -12.365 1.00 51.53 103 GLU A O 1
#